Protein AF-A0A919HTI4-F1 (afdb_monomer_lite)

Radius of gyration: 13.64 Å; chains: 1; bounding box: 35×25×34 Å

Organism: Klebsiella pneumoniae (NCBI:txid573)

InterPro domains:
  IPR036264 Bacterial exopeptidase dimerisation domain [SSF55031] (11-64)
  IPR052030 Peptidase M20/M20A family hydrolases [PTHR30575] (2-64)

Folds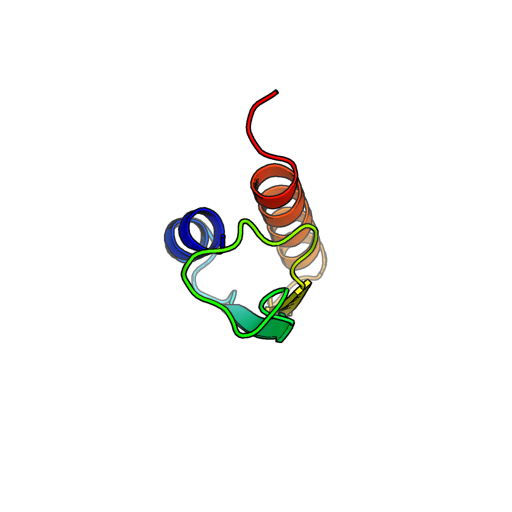eek 3Di:
DCVQVVVCVVVAPPQKDKDKDWPAPQDDDPPDDRPDTDMDIDIDHPDPVSSVVSVVSVVDVVVPDD

pLDDT: mean 92.36, std 7.17, range [56.06, 97.62]

Structure (mmCIF, N/CA/C/O backbone):
data_AF-A0A919HTI4-F1
#
_entry.id   AF-A0A919HTI4-F1
#
loop_
_atom_site.group_PDB
_atom_site.id
_atom_site.type_symbol
_atom_site.label_atom_id
_atom_site.label_alt_id
_atom_site.label_comp_id
_atom_site.label_asym_id
_atom_site.label_entity_id
_atom_site.label_seq_id
_atom_site.pdbx_PDB_ins_code
_atom_site.Cartn_x
_atom_site.Cartn_y
_atom_site.Cartn_z
_atom_site.occupancy
_atom_site.B_iso_or_equiv
_atom_site.auth_seq_id
_atom_site.auth_comp_id
_atom_site.auth_asym_id
_atom_site.auth_atom_id
_atom_site.pdbx_PDB_model_num
ATOM 1 N N . MET A 1 1 ? 5.887 3.988 -5.437 1.00 61.88 1 MET A N 1
ATOM 2 C CA . MET A 1 1 ? 6.707 3.926 -4.202 1.00 61.88 1 MET A CA 1
ATOM 3 C C . MET A 1 1 ? 5.770 3.750 -3.007 1.00 61.88 1 MET A C 1
ATOM 5 O O . MET A 1 1 ? 4.837 4.531 -2.889 1.00 61.88 1 MET A O 1
ATOM 9 N N . THR A 1 2 ? 5.961 2.725 -2.169 1.00 76.19 2 THR A N 1
ATOM 10 C CA . THR A 1 2 ? 5.038 2.346 -1.067 1.00 76.19 2 THR A CA 1
ATOM 11 C C . THR A 1 2 ? 5.510 2.812 0.319 1.00 76.19 2 THR A C 1
ATOM 13 O O . THR A 1 2 ? 4.888 2.528 1.340 1.00 76.19 2 THR A O 1
ATOM 16 N N . THR A 1 3 ? 6.614 3.559 0.393 1.00 85.81 3 THR A N 1
ATOM 17 C CA . THR A 1 3 ? 7.223 3.965 1.669 1.00 85.81 3 THR A CA 1
ATOM 18 C C . THR A 1 3 ? 6.276 4.806 2.527 1.00 85.81 3 THR A C 1
ATOM 20 O O . THR A 1 3 ? 6.148 4.561 3.721 1.00 85.81 3 THR A O 1
ATOM 23 N N . GLY A 1 4 ? 5.542 5.746 1.921 1.00 85.75 4 GLY A N 1
ATOM 24 C CA . GLY A 1 4 ? 4.569 6.566 2.649 1.00 85.75 4 GLY A CA 1
ATOM 25 C C . GLY A 1 4 ? 3.432 5.745 3.268 1.00 85.75 4 GLY A C 1
ATOM 26 O O . GLY A 1 4 ? 3.039 6.000 4.403 1.00 85.75 4 GLY A O 1
ATOM 27 N N . SER A 1 5 ? 2.937 4.719 2.566 1.00 87.25 5 SER A N 1
ATOM 28 C CA . SER A 1 5 ? 1.919 3.813 3.115 1.00 87.25 5 SER A CA 1
ATOM 29 C C . SER A 1 5 ? 2.471 2.903 4.213 1.00 87.25 5 SER A C 1
ATOM 31 O O . SER A 1 5 ? 1.717 2.505 5.094 1.00 87.25 5 SER A O 1
ATOM 33 N N . ASN A 1 6 ? 3.775 2.605 4.216 1.00 89.25 6 ASN A N 1
ATOM 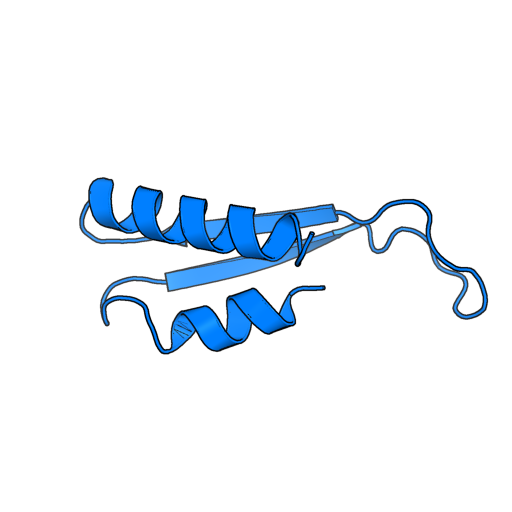34 C CA . ASN A 1 6 ? 4.387 1.849 5.311 1.00 89.25 6 ASN A CA 1
ATOM 35 C C . ASN A 1 6 ? 4.382 2.664 6.609 1.00 89.25 6 ASN A C 1
ATOM 37 O O . ASN A 1 6 ? 3.904 2.159 7.618 1.00 89.25 6 ASN A O 1
ATOM 41 N N . PHE A 1 7 ? 4.787 3.938 6.565 1.00 91.19 7 PHE A N 1
ATOM 42 C CA . PHE A 1 7 ? 4.699 4.836 7.728 1.00 91.19 7 PHE A CA 1
ATOM 43 C C . PHE A 1 7 ? 3.257 5.064 8.197 1.00 91.19 7 PHE A C 1
ATOM 45 O O . PHE A 1 7 ? 2.994 5.238 9.387 1.00 91.19 7 PHE A O 1
ATOM 52 N N . LEU A 1 8 ? 2.295 5.036 7.269 1.00 91.88 8 LEU A N 1
ATOM 53 C CA . LEU A 1 8 ? 0.881 5.157 7.607 1.00 91.88 8 LEU A CA 1
ATOM 54 C C . LEU A 1 8 ? 0.401 4.031 8.537 1.00 91.88 8 LEU A C 1
ATOM 56 O O . LEU A 1 8 ? -0.475 4.299 9.352 1.00 91.88 8 LEU A O 1
ATOM 60 N N . ASN A 1 9 ? 0.976 2.823 8.482 1.00 88.31 9 ASN A N 1
ATOM 61 C CA . ASN A 1 9 ? 0.562 1.714 9.357 1.00 88.31 9 ASN A CA 1
ATOM 62 C C . ASN A 1 9 ? 0.734 2.017 10.854 1.00 88.31 9 ASN A C 1
ATOM 64 O O . ASN A 1 9 ? -0.014 1.485 11.665 1.00 88.31 9 ASN A O 1
ATOM 68 N N . GLU A 1 10 ? 1.667 2.893 11.224 1.00 90.44 10 GLU A N 1
ATOM 69 C CA . GLU A 1 10 ? 1.860 3.335 12.615 1.00 90.44 10 GLU A CA 1
ATOM 70 C C . GLU A 1 10 ? 0.832 4.399 13.046 1.00 90.44 10 GLU A C 1
ATOM 72 O O . GLU A 1 10 ? 0.722 4.734 14.220 1.00 90.44 10 GLU A O 1
ATOM 77 N N . HIS A 1 11 ? 0.062 4.933 12.094 1.00 93.12 11 HIS A N 1
ATOM 78 C CA . HIS A 1 11 ? -0.842 6.073 12.267 1.00 93.12 11 HIS A CA 1
ATOM 79 C C . HIS A 1 11 ? -2.297 5.737 11.909 1.00 93.12 11 HIS A C 1
ATOM 81 O O . HIS A 1 11 ? -3.081 6.635 11.574 1.00 93.12 11 HIS A O 1
ATOM 87 N N . ILE A 1 12 ? -2.649 4.454 11.920 1.00 94.81 12 ILE A N 1
ATOM 88 C CA . ILE A 1 12 ? -4.023 3.957 11.804 1.00 94.81 12 ILE A CA 1
ATOM 89 C C . ILE A 1 12 ? -4.440 3.315 13.127 1.00 94.81 12 ILE A C 1
ATOM 91 O O . ILE A 1 12 ? -3.606 3.013 13.976 1.00 94.81 12 ILE A O 1
ATOM 95 N N . ILE A 1 13 ? -5.741 3.104 13.315 1.00 94.50 13 ILE A N 1
ATOM 96 C CA . ILE A 1 13 ? -6.245 2.428 14.513 1.00 94.50 13 ILE A CA 1
ATOM 97 C C . ILE A 1 13 ? -5.664 1.012 14.629 1.00 94.50 13 ILE A C 1
ATOM 99 O O . ILE A 1 13 ? -5.478 0.320 13.629 1.00 94.50 13 ILE A O 1
ATOM 103 N N . GLU A 1 14 ? -5.460 0.535 15.857 1.00 94.00 14 GLU A N 1
ATOM 104 C CA . GLU A 1 14 ? -4.815 -0.759 16.132 1.00 94.00 14 GLU A CA 1
ATOM 105 C C . GLU A 1 14 ? -5.519 -1.953 15.465 1.00 94.00 14 GLU A C 1
ATOM 107 O O . GLU A 1 14 ? -4.898 -2.973 15.178 1.00 94.00 14 GLU A O 1
ATOM 112 N N . LYS A 1 15 ? -6.823 -1.847 15.187 1.00 95.88 15 LYS A N 1
ATOM 113 C CA . LYS A 1 15 ? -7.614 -2.906 14.538 1.00 95.88 15 LYS A CA 1
ATOM 114 C C . LYS A 1 15 ? -7.600 -2.843 13.006 1.00 95.88 15 LYS A C 1
ATOM 116 O O . LYS A 1 15 ? -8.085 -3.780 12.367 1.00 95.88 15 LYS A O 1
ATOM 121 N N . ALA A 1 16 ? -7.067 -1.775 12.414 1.00 96.81 16 ALA A N 1
ATOM 122 C CA . ALA A 1 16 ? -6.982 -1.620 10.968 1.00 96.81 16 ALA A CA 1
ATOM 123 C C . ALA A 1 16 ? -5.696 -2.243 10.407 1.00 96.81 16 ALA A C 1
ATOM 125 O O . ALA A 1 16 ? -4.663 -2.304 11.073 1.00 96.81 16 ALA A O 1
ATOM 126 N N . ARG A 1 17 ? -5.756 -2.746 9.176 1.00 94.69 17 ARG A N 1
ATOM 127 C CA . ARG A 1 17 ? -4.624 -3.346 8.460 1.00 94.69 17 ARG A CA 1
ATOM 128 C C . ARG A 1 17 ? -4.593 -2.819 7.033 1.00 94.69 17 ARG A C 1
ATOM 130 O O . ARG A 1 17 ? -5.640 -2.734 6.390 1.00 94.69 17 ARG A O 1
ATOM 137 N N . VAL A 1 18 ? -3.395 -2.515 6.541 1.00 95.25 18 VAL A N 1
ATOM 138 C CA . VAL A 1 18 ? -3.140 -2.183 5.138 1.00 95.25 18 VAL A CA 1
ATOM 139 C C . VAL A 1 18 ? -2.144 -3.194 4.588 1.00 95.25 18 VAL A C 1
ATOM 141 O O . VAL A 1 18 ? -1.013 -3.286 5.060 1.00 95.25 18 VAL A O 1
ATOM 144 N N . HIS A 1 19 ? -2.567 -3.952 3.584 1.00 93.56 19 HIS A N 1
ATOM 145 C CA . HIS A 1 19 ? -1.708 -4.847 2.818 1.00 93.56 19 HIS A CA 1
ATOM 146 C C . HIS A 1 19 ? -1.560 -4.310 1.401 1.00 93.56 19 HIS A C 1
ATOM 148 O O . HIS A 1 19 ? -2.446 -3.613 0.903 1.00 93.56 19 HIS A O 1
ATOM 154 N N . TYR A 1 20 ? -0.454 -4.640 0.743 1.00 94.56 20 TYR A N 1
ATOM 155 C CA . TYR A 1 20 ? -0.259 -4.288 -0.653 1.00 94.56 20 TYR A CA 1
ATOM 156 C C . TYR A 1 20 ? 0.453 -5.395 -1.419 1.00 94.56 20 TYR A C 1
ATOM 158 O O . TYR A 1 20 ? 1.229 -6.162 -0.849 1.00 94.56 20 TYR A O 1
ATOM 166 N N . ALA A 1 21 ? 0.193 -5.439 -2.719 1.00 95.31 21 ALA A N 1
ATOM 167 C CA . ALA A 1 21 ? 0.913 -6.261 -3.676 1.00 95.31 21 ALA A CA 1
ATOM 168 C C . ALA A 1 21 ? 1.298 -5.385 -4.867 1.00 95.31 21 ALA A C 1
ATOM 170 O O . ALA A 1 21 ? 0.455 -4.678 -5.418 1.00 95.31 21 ALA A O 1
ATOM 171 N N . ILE A 1 22 ? 2.573 -5.408 -5.248 1.00 93.81 22 ILE A N 1
ATOM 172 C CA . ILE A 1 22 ? 3.019 -4.762 -6.484 1.00 93.81 22 ILE A CA 1
ATOM 173 C C . ILE A 1 22 ? 2.573 -5.664 -7.632 1.00 93.81 22 ILE A C 1
ATOM 175 O O . ILE A 1 22 ? 2.973 -6.827 -7.683 1.00 93.81 22 ILE A O 1
ATOM 179 N N . THR A 1 23 ? 1.713 -5.140 -8.498 1.00 95.38 23 THR A N 1
ATOM 180 C CA . THR A 1 23 ? 1.132 -5.872 -9.630 1.00 95.38 23 THR A CA 1
ATOM 181 C C . THR A 1 23 ? 1.905 -5.615 -10.919 1.00 95.38 23 THR A C 1
ATOM 183 O O . THR A 1 23 ? 2.004 -6.516 -11.748 1.00 95.38 23 THR A O 1
ATOM 186 N N . ASP A 1 24 ? 2.532 -4.442 -11.042 1.00 94.00 24 ASP A N 1
ATOM 187 C CA . ASP A 1 24 ? 3.437 -4.102 -12.139 1.00 94.00 24 ASP A CA 1
ATOM 188 C C . ASP A 1 24 ? 4.572 -3.192 -11.642 1.00 94.00 24 ASP A C 1
ATOM 190 O O . ASP A 1 24 ? 4.342 -2.134 -11.053 1.00 94.00 24 ASP A O 1
ATOM 194 N N . THR A 1 25 ? 5.822 -3.585 -11.883 1.00 92.25 25 THR A N 1
ATOM 195 C CA . THR A 1 25 ? 7.002 -2.757 -11.581 1.00 92.25 25 THR A CA 1
ATOM 196 C C . THR A 1 25 ? 7.334 -1.758 -12.692 1.00 92.25 25 THR A C 1
ATOM 198 O O . THR A 1 25 ? 8.260 -0.965 -12.526 1.00 92.25 25 THR A O 1
ATOM 201 N N . GLY A 1 26 ? 6.610 -1.797 -13.813 1.00 93.75 26 GLY A N 1
ATOM 202 C CA . GLY A 1 26 ? 6.765 -0.934 -14.983 1.00 93.75 26 GLY A CA 1
ATOM 203 C C . GLY A 1 26 ? 7.651 -1.505 -16.086 1.00 93.75 26 GLY A C 1
ATOM 204 O O . GLY A 1 26 ? 7.509 -1.144 -17.252 1.00 93.75 26 GLY A O 1
ATOM 205 N N . GLY A 1 27 ? 8.556 -2.415 -15.723 1.00 91.00 27 GLY A N 1
ATOM 206 C CA . GLY A 1 27 ? 9.485 -3.074 -16.630 1.00 91.00 27 GLY A CA 1
ATOM 207 C C . GLY A 1 27 ? 10.551 -3.871 -15.880 1.00 91.00 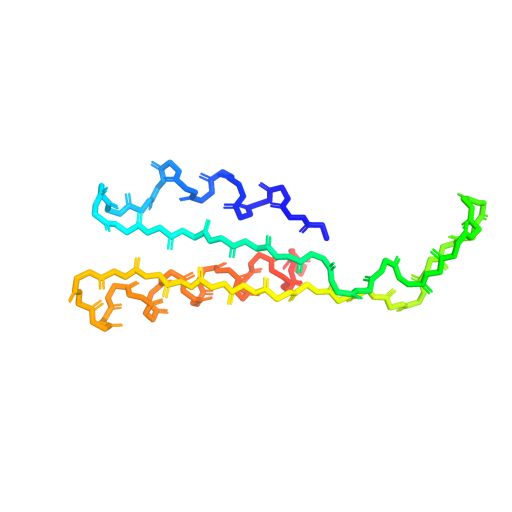27 GLY A C 1
ATOM 208 O O . GLY A 1 27 ? 10.583 -3.901 -14.648 1.00 91.00 27 GLY A O 1
ATOM 209 N N . VAL A 1 28 ? 11.428 -4.529 -16.643 1.00 91.88 28 VAL A N 1
ATOM 210 C CA . VAL A 1 28 ? 12.476 -5.431 -16.119 1.00 91.88 28 VAL A CA 1
ATOM 211 C C . VAL A 1 28 ? 13.877 -4.815 -16.134 1.00 91.88 28 VAL A C 1
ATOM 213 O O . VAL A 1 28 ? 14.792 -5.351 -15.514 1.00 91.88 28 VAL A O 1
ATOM 216 N N . SER A 1 29 ? 14.066 -3.707 -16.859 1.00 94.62 29 SER A N 1
ATOM 217 C CA . SER A 1 29 ? 15.390 -3.117 -17.063 1.00 94.62 29 SER A CA 1
ATOM 218 C C . SER A 1 29 ? 15.745 -2.145 -15.932 1.00 94.62 29 SER A C 1
ATOM 220 O O . SER A 1 29 ? 15.026 -1.163 -15.740 1.00 94.62 29 SER A O 1
ATOM 222 N N . PRO A 1 30 ? 16.867 -2.345 -15.214 1.00 91.12 30 PRO A N 1
ATOM 223 C CA . PRO A 1 30 ? 17.214 -1.535 -14.043 1.00 91.12 30 PRO A CA 1
ATOM 224 C C . PRO A 1 30 ? 17.748 -0.138 -14.395 1.00 91.12 30 PRO A C 1
ATOM 226 O O . PRO A 1 30 ? 17.773 0.748 -13.549 1.00 91.12 30 PRO A O 1
ATOM 229 N N . ASN A 1 31 ? 18.192 0.066 -15.635 1.00 95.19 31 ASN A N 1
ATOM 230 C CA . ASN A 1 31 ? 18.757 1.323 -16.132 1.00 95.19 31 ASN A CA 1
ATOM 231 C C . ASN A 1 31 ? 17.733 2.214 -16.857 1.00 95.19 31 ASN A C 1
ATOM 233 O O . ASN A 1 31 ? 18.116 3.232 -17.430 1.00 95.19 31 ASN A O 1
ATOM 237 N N . VAL A 1 32 ? 16.456 1.826 -16.873 1.00 94.12 32 VAL A N 1
ATOM 238 C CA . VAL A 1 32 ? 15.381 2.568 -17.538 1.00 94.12 32 VAL A CA 1
ATOM 239 C C . VAL A 1 32 ? 14.434 3.121 -16.483 1.00 94.12 32 VAL A C 1
ATOM 241 O O . VAL A 1 32 ? 13.981 2.397 -15.596 1.00 94.12 32 VAL A O 1
ATOM 244 N N . VAL A 1 33 ? 14.119 4.412 -16.592 1.00 93.88 33 VAL A N 1
ATOM 245 C CA . VAL A 1 33 ? 13.047 5.022 -15.802 1.00 93.88 33 VAL A CA 1
ATOM 246 C C . VAL A 1 33 ? 11.719 4.517 -16.349 1.00 93.88 33 VAL A C 1
ATOM 248 O O . VAL A 1 33 ? 11.403 4.734 -17.518 1.00 93.88 33 VAL A O 1
ATOM 251 N N . GLN A 1 34 ? 10.956 3.825 -15.508 1.00 93.75 34 GLN A N 1
ATOM 252 C CA . GLN A 1 34 ? 9.693 3.223 -15.919 1.00 93.75 34 GLN A CA 1
ATOM 253 C C . GLN A 1 34 ? 8.604 4.291 -16.053 1.00 93.75 34 GLN A C 1
ATOM 255 O O . GLN A 1 34 ? 8.455 5.146 -15.181 1.00 93.75 34 GLN A O 1
ATOM 260 N N . ALA A 1 35 ? 7.841 4.236 -17.147 1.00 93.75 35 ALA A N 1
ATOM 261 C CA . ALA A 1 35 ? 6.777 5.203 -17.430 1.00 93.75 35 ALA A CA 1
ATOM 262 C C . ALA A 1 35 ? 5.526 4.991 -16.560 1.00 93.75 35 ALA A C 1
ATOM 264 O O . ALA A 1 35 ? 4.770 5.929 -16.319 1.00 93.75 35 ALA A O 1
ATOM 265 N N . GLN A 1 36 ? 5.314 3.761 -16.092 1.00 93.19 36 GLN A N 1
ATOM 266 C CA . GLN A 1 36 ? 4.191 3.368 -15.251 1.00 93.19 36 GLN A CA 1
ATOM 267 C C . GLN A 1 36 ? 4.649 2.354 -14.207 1.00 93.19 36 GLN A C 1
ATOM 269 O O . GLN A 1 36 ? 5.697 1.737 -14.359 1.00 93.19 36 GLN A O 1
ATOM 274 N N . ALA A 1 37 ? 3.867 2.201 -13.148 1.00 93.38 37 ALA A N 1
ATOM 275 C CA . ALA A 1 37 ? 3.971 1.117 -12.183 1.00 93.38 37 ALA A CA 1
ATOM 276 C C . ALA A 1 37 ? 2.616 0.990 -11.482 1.00 93.38 37 ALA A C 1
ATOM 278 O O . ALA A 1 37 ? 1.909 1.990 -11.316 1.00 93.38 37 ALA A O 1
ATOM 279 N N . GLU A 1 38 ? 2.273 -0.211 -11.035 1.00 94.44 38 GLU A N 1
ATOM 280 C CA . GLU A 1 38 ? 0.988 -0.504 -10.412 1.00 94.44 38 GLU A CA 1
ATOM 281 C C . GLU A 1 38 ? 1.169 -1.230 -9.074 1.00 94.44 38 GLU A C 1
ATOM 283 O O . GLU A 1 38 ? 2.041 -2.083 -8.883 1.00 94.44 38 GLU A O 1
ATOM 288 N N . VAL A 1 39 ? 0.324 -0.864 -8.114 1.00 95.12 39 VAL A N 1
ATOM 289 C CA . VAL A 1 39 ? 0.235 -1.501 -6.805 1.00 95.12 39 VAL A CA 1
ATOM 290 C C . VAL A 1 39 ? -1.231 -1.611 -6.404 1.00 95.12 39 VAL A C 1
ATOM 292 O O . VAL A 1 39 ? -1.989 -0.644 -6.499 1.00 95.12 39 VAL A O 1
ATOM 295 N N . LEU A 1 40 ? -1.614 -2.781 -5.906 1.00 95.44 40 LEU A N 1
ATOM 296 C CA . LEU A 1 40 ? -2.927 -3.037 -5.332 1.00 95.44 40 LEU A CA 1
ATOM 297 C C . LEU A 1 40 ? -2.853 -2.915 -3.809 1.00 95.44 40 LEU A C 1
ATOM 299 O O . LEU A 1 40 ? -2.020 -3.568 -3.182 1.00 95.44 40 LEU A O 1
ATOM 303 N N . TYR A 1 41 ? -3.748 -2.124 -3.213 1.00 95.50 41 TYR A N 1
ATOM 304 C CA . TYR A 1 41 ? -3.901 -2.015 -1.760 1.00 95.50 41 TYR A CA 1
ATOM 305 C C . TYR A 1 41 ? -5.177 -2.708 -1.282 1.00 95.50 41 TYR A C 1
ATOM 307 O O . TYR A 1 41 ? -6.256 -2.495 -1.833 1.00 95.50 41 TYR A O 1
ATOM 315 N N . LEU A 1 42 ? -5.057 -3.473 -0.198 1.00 95.50 42 LEU A N 1
ATOM 316 C CA . LEU A 1 42 ? -6.173 -4.035 0.556 1.00 95.50 42 LEU A CA 1
ATOM 317 C C . LEU A 1 42 ? -6.221 -3.380 1.938 1.00 95.50 42 LEU A C 1
ATOM 319 O O . LEU A 1 42 ? -5.277 -3.492 2.721 1.00 95.50 42 LEU A O 1
ATOM 323 N N . ILE A 1 43 ? -7.338 -2.725 2.244 1.00 96.62 43 ILE A N 1
ATOM 324 C CA . ILE A 1 43 ? -7.556 -2.019 3.509 1.00 96.62 43 ILE A CA 1
ATOM 325 C C . ILE A 1 43 ? -8.660 -2.742 4.275 1.00 96.62 43 ILE A C 1
ATOM 327 O O . ILE A 1 43 ? -9.748 -2.960 3.742 1.00 96.62 43 ILE A O 1
ATOM 331 N N . ARG A 1 44 ? -8.393 -3.095 5.535 1.00 96.88 44 ARG A N 1
ATOM 332 C CA . ARG A 1 44 ? -9.379 -3.690 6.446 1.00 96.88 44 ARG A CA 1
ATOM 333 C C . ARG A 1 44 ? -9.459 -2.869 7.722 1.00 96.88 44 ARG A C 1
ATOM 335 O O . ARG A 1 44 ? -8.430 -2.624 8.341 1.00 96.88 44 ARG A O 1
ATOM 342 N N . ALA A 1 45 ? -10.663 -2.517 8.150 1.00 97.31 45 ALA A N 1
ATOM 343 C CA . ALA A 1 45 ? -10.932 -1.893 9.442 1.00 97.31 45 ALA A CA 1
ATOM 344 C C . ALA A 1 45 ? -12.274 -2.411 9.999 1.00 97.31 45 ALA A C 1
ATOM 346 O O . ALA A 1 45 ? -13.053 -2.970 9.225 1.00 97.31 45 ALA A O 1
ATOM 347 N N . PRO A 1 46 ? -12.541 -2.277 11.314 1.00 97.19 46 PRO A N 1
ATOM 348 C CA . PRO A 1 46 ? -13.831 -2.643 11.901 1.00 97.19 46 PRO A CA 1
ATOM 349 C C . PRO A 1 46 ? -14.997 -1.837 11.320 1.00 97.19 46 PRO A C 1
ATOM 351 O O . PRO A 1 46 ? -16.050 -2.409 11.068 1.00 97.19 46 PRO A O 1
ATOM 354 N N . GLU A 1 47 ? -14.781 -0.544 11.060 1.00 97.62 47 GLU A N 1
ATOM 355 C CA . GLU A 1 47 ? -15.780 0.360 10.493 1.00 97.62 47 GLU A CA 1
ATOM 356 C C . GLU A 1 47 ? -15.388 0.816 9.084 1.00 97.62 47 GLU A C 1
ATOM 358 O O . GLU A 1 47 ? -14.225 1.117 8.793 1.00 97.62 47 GLU A O 1
ATOM 363 N N . MET A 1 48 ? -16.379 0.940 8.197 1.00 96.62 48 MET A N 1
ATOM 364 C CA . MET A 1 48 ? -16.150 1.402 6.821 1.00 96.62 48 MET A CA 1
ATOM 365 C C . MET A 1 48 ? -15.620 2.838 6.759 1.00 96.62 48 MET A C 1
ATOM 367 O O . MET A 1 48 ? -14.824 3.156 5.875 1.00 96.62 48 MET A O 1
ATOM 371 N N . ALA A 1 49 ? -16.021 3.693 7.704 1.00 97.31 49 ALA A N 1
ATOM 372 C CA . ALA A 1 49 ? -15.537 5.068 7.788 1.00 97.31 49 ALA A CA 1
ATOM 373 C C . ALA A 1 49 ? -14.017 5.126 8.024 1.00 97.31 49 ALA A C 1
ATOM 375 O O . ALA A 1 49 ? -13.329 5.928 7.392 1.00 97.31 49 ALA A O 1
ATOM 376 N N . ASP A 1 50 ? -13.476 4.235 8.861 1.00 96.75 50 ASP A N 1
ATOM 377 C CA . ASP A 1 50 ? -12.034 4.145 9.106 1.00 96.75 50 ASP A CA 1
ATOM 378 C C . ASP A 1 50 ? -11.293 3.695 7.843 1.00 96.75 50 ASP A C 1
ATOM 380 O O . ASP A 1 50 ? -10.286 4.292 7.457 1.00 96.75 50 ASP A O 1
ATOM 384 N N . ALA A 1 51 ? -11.816 2.679 7.145 1.00 96.94 51 ALA A N 1
ATOM 385 C CA . ALA A 1 51 ? -11.228 2.199 5.895 1.00 96.94 51 ALA A CA 1
ATOM 386 C C . ALA A 1 51 ? -11.192 3.298 4.816 1.00 96.94 51 ALA A C 1
ATOM 388 O O . ALA A 1 51 ? -10.177 3.460 4.134 1.00 96.94 51 ALA A O 1
ATOM 389 N N . GLN A 1 52 ? -12.258 4.096 4.699 1.00 97.56 52 GLN A N 1
ATOM 390 C CA . GLN A 1 52 ? -12.330 5.224 3.763 1.00 97.56 52 GLN A CA 1
ATOM 391 C C . GLN A 1 52 ? -11.338 6.343 4.108 1.00 97.56 52 GLN A C 1
ATOM 393 O O . GLN A 1 52 ? -10.685 6.884 3.213 1.00 97.56 52 GLN A O 1
ATOM 398 N N . GLN A 1 53 ? -11.169 6.670 5.392 1.00 97.06 53 GLN A N 1
ATOM 399 C CA . GLN A 1 53 ? -10.173 7.659 5.820 1.00 97.06 53 GLN A CA 1
ATOM 400 C C . GLN A 1 53 ? -8.743 7.201 5.510 1.00 97.06 53 GLN A C 1
ATOM 402 O O . GLN A 1 53 ? -7.923 7.990 5.033 1.00 97.06 53 GLN A O 1
ATOM 407 N N . ILE A 1 54 ? -8.438 5.921 5.741 1.00 96.94 54 ILE A N 1
ATOM 408 C CA . ILE A 1 54 ? -7.137 5.332 5.399 1.00 96.94 54 ILE A CA 1
ATOM 409 C C . ILE A 1 54 ? -6.917 5.378 3.883 1.00 96.94 54 ILE A C 1
ATOM 411 O O . ILE A 1 54 ? -5.851 5.807 3.438 1.00 96.94 54 ILE A O 1
ATOM 415 N N . PHE A 1 55 ? -7.929 5.009 3.093 1.00 96.44 55 PHE A N 1
ATOM 416 C CA . PHE A 1 55 ? -7.877 5.071 1.632 1.00 96.44 55 PHE A CA 1
ATOM 417 C C . PHE A 1 55 ? -7.543 6.480 1.128 1.00 96.44 55 PHE A C 1
ATOM 419 O O . PHE A 1 55 ? -6.596 6.641 0.360 1.00 96.44 55 PHE A O 1
ATOM 426 N N . ALA A 1 56 ? -8.236 7.510 1.622 1.00 96.62 56 ALA A N 1
ATOM 427 C CA . ALA A 1 56 ? -7.983 8.896 1.225 1.00 96.62 56 ALA A CA 1
ATOM 428 C C . ALA A 1 56 ? -6.542 9.348 1.543 1.00 96.62 56 ALA A C 1
ATOM 430 O O . ALA A 1 56 ? -5.920 10.094 0.782 1.00 96.62 56 ALA A O 1
ATOM 431 N N . ARG A 1 57 ? -5.970 8.870 2.656 1.00 95.69 57 ARG A N 1
ATOM 432 C CA . ARG A 1 57 ? -4.567 9.143 3.013 1.00 95.69 57 ARG A CA 1
ATOM 433 C C . ARG A 1 57 ? -3.594 8.437 2.069 1.00 95.69 57 ARG A C 1
ATOM 435 O O . ARG A 1 57 ? -2.618 9.061 1.653 1.00 95.69 57 ARG A O 1
ATOM 442 N N . ILE A 1 58 ? -3.861 7.182 1.701 1.00 95.12 58 ILE A N 1
ATOM 443 C CA . ILE A 1 58 ? -3.063 6.441 0.709 1.00 95.12 58 ILE A CA 1
ATOM 444 C C . ILE A 1 58 ? -3.130 7.127 -0.657 1.00 95.12 58 ILE A C 1
ATOM 446 O O . ILE A 1 58 ? -2.097 7.301 -1.300 1.00 95.12 58 ILE A O 1
ATOM 450 N N . GLU A 1 59 ? -4.305 7.591 -1.075 1.00 94.62 59 GLU A N 1
ATOM 451 C CA . GLU A 1 59 ? -4.470 8.325 -2.330 1.00 94.62 59 GLU A CA 1
ATOM 452 C C . GLU A 1 59 ? -3.638 9.617 -2.344 1.00 94.62 59 GLU A C 1
ATOM 454 O O . GLU A 1 59 ? -2.949 9.914 -3.322 1.00 94.62 59 GLU A O 1
ATOM 459 N N . LYS A 1 60 ? -3.627 10.365 -1.234 1.00 94.06 60 LYS A N 1
ATOM 460 C CA . LYS A 1 60 ? -2.780 11.557 -1.093 1.00 94.06 60 LYS A CA 1
ATOM 461 C C . LYS A 1 60 ? -1.289 11.218 -1.193 1.00 94.06 60 LYS A C 1
ATOM 463 O O . LYS A 1 60 ? -0.551 11.956 -1.838 1.00 94.06 60 LYS A O 1
ATOM 468 N N . ILE A 1 61 ? -0.852 10.109 -0.591 1.00 93.00 61 ILE A N 1
ATOM 469 C CA . ILE A 1 61 ? 0.529 9.615 -0.715 1.00 93.00 61 ILE A CA 1
ATOM 470 C C . ILE A 1 61 ? 0.843 9.269 -2.177 1.00 93.00 61 ILE A C 1
ATOM 472 O O . ILE A 1 61 ? 1.895 9.660 -2.677 1.00 93.00 61 ILE A O 1
ATOM 476 N N . ALA A 1 62 ? -0.070 8.583 -2.870 1.00 91.69 62 ALA A N 1
ATOM 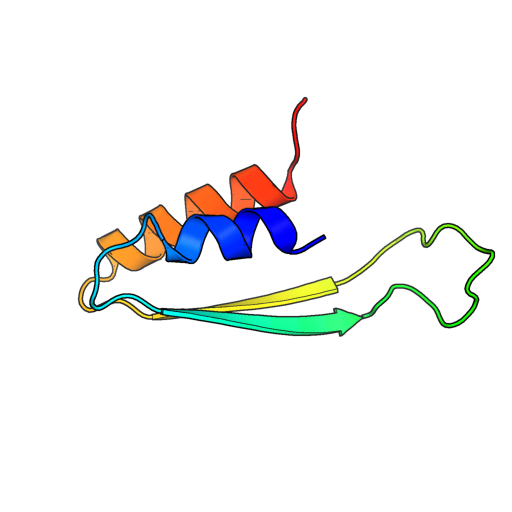477 C CA . ALA A 1 62 ? 0.102 8.178 -4.264 1.00 91.69 62 ALA A CA 1
ATO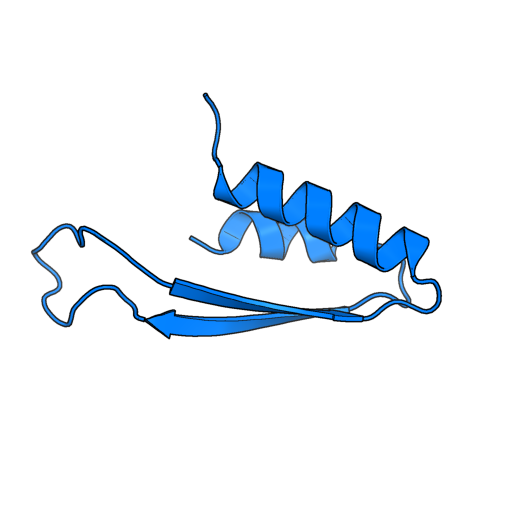M 478 C C . ALA A 1 62 ? 0.185 9.373 -5.229 1.00 91.69 62 ALA A C 1
ATOM 480 O O . ALA A 1 62 ? 0.938 9.322 -6.198 1.00 91.69 62 ALA A O 1
ATOM 481 N N . ARG A 1 63 ? -0.545 10.461 -4.949 1.00 92.44 63 ARG A N 1
ATOM 482 C CA . ARG A 1 63 ? -0.491 11.710 -5.731 1.00 92.44 63 ARG A CA 1
ATOM 483 C C . ARG A 1 63 ? 0.821 12.485 -5.549 1.00 92.44 63 ARG A C 1
ATOM 485 O O . ARG A 1 63 ? 1.153 13.290 -6.414 1.00 92.44 63 ARG A O 1
ATOM 492 N N . GLY A 1 64 ? 1.552 12.238 -4.459 1.00 86.25 64 G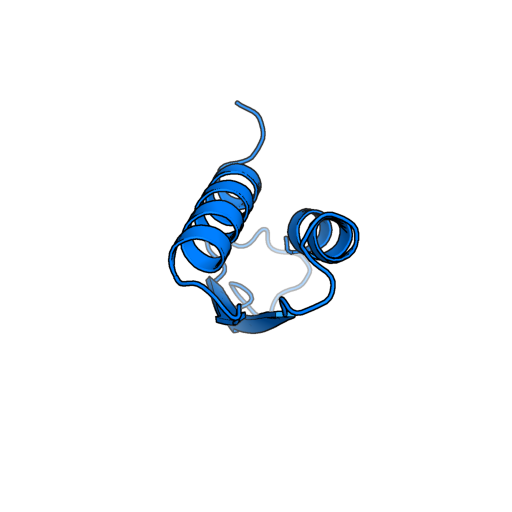LY A N 1
ATOM 493 C CA . GLY A 1 64 ? 2.796 12.931 -4.126 1.00 86.25 64 GLY A CA 1
ATOM 494 C C . GLY A 1 64 ? 2.600 14.389 -3.677 1.00 86.25 64 GLY A C 1
ATOM 495 O O . GLY A 1 64 ? 1.478 14.907 -3.668 1.00 86.25 64 GLY A O 1
ATOM 496 N N . PRO A 1 65 ? 3.684 15.063 -3.253 1.00 77.75 65 PRO A N 1
ATOM 497 C CA . PRO A 1 65 ? 3.675 16.509 -3.071 1.00 77.75 65 PRO A CA 1
ATOM 498 C C . PRO A 1 65 ? 3.503 17.179 -4.442 1.00 77.75 65 PRO A C 1
ATOM 500 O O . PRO A 1 65 ? 4.215 16.843 -5.386 1.00 77.75 65 PRO A O 1
ATOM 503 N N . ARG A 1 66 ? 2.536 18.094 -4.551 1.00 56.06 66 ARG A N 1
ATOM 504 C CA . ARG A 1 66 ? 2.530 19.077 -5.640 1.00 56.06 66 ARG A CA 1
ATOM 505 C C . ARG A 1 66 ? 3.600 20.124 -5.391 1.00 56.06 66 ARG A C 1
ATOM 507 O O . ARG A 1 66 ? 3.769 20.481 -4.203 1.00 56.06 66 ARG A O 1
#

Secondary structure (DSSP, 8-state):
--HHHHHHGGGS-TT-EEEEEEEE-S-S-TTS--S--EEEEEEE-SSHHHHHHHHHHHHHHHH---

Sequence (66 aa):
MTTGSNFLNEHIIEKARVHYAITDTGGVSPNVVQAQAEVLYLIRAPEMADAQQIFARIEKIARGPR